Protein AF-A0A7S4DA24-F1 (afdb_monomer)

Sequence (152 aa):
NSTTNLQPKLDFWREERGLSAKEVGRMVLRSPTLLCLNIDTNVRPSVLFLQRELGLSEQETNKVLVRMPQLLDFNSTTNLKPKLDFWREERGLSAEEKESPTLLCLNIDTNVRPSVLLWAGWSGSSLRSWPSVWIRTSNQRWSGTKARWECP

Structure (mmCIF, N/CA/C/O backbone):
data_AF-A0A7S4DA24-F1
#
_entry.id   AF-A0A7S4DA24-F1
#
loop_
_at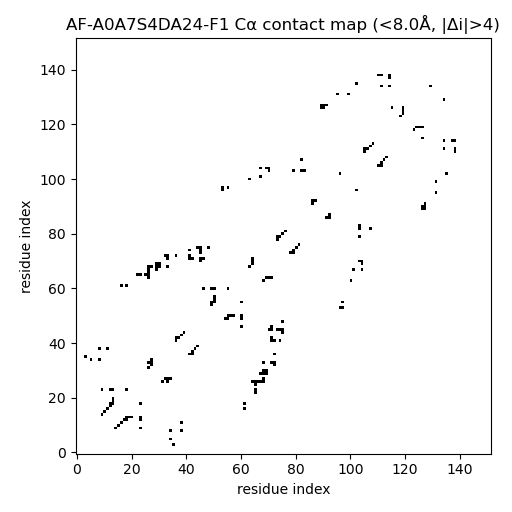om_site.group_PDB
_atom_site.id
_atom_site.type_symbol
_atom_site.label_atom_id
_atom_site.label_alt_id
_atom_site.label_comp_id
_atom_site.label_asym_id
_atom_site.label_entity_id
_atom_site.label_seq_id
_atom_site.pdbx_PDB_ins_code
_atom_site.Cartn_x
_atom_site.Cartn_y
_atom_site.Cartn_z
_atom_site.occupancy
_atom_site.B_iso_or_equiv
_atom_site.auth_seq_id
_atom_site.auth_comp_id
_atom_site.auth_asym_id
_atom_site.auth_atom_id
_atom_site.pdbx_PDB_model_num
ATOM 1 N N . ASN A 1 1 ? -3.086 -21.107 19.472 1.00 37.03 1 ASN A N 1
ATOM 2 C CA . ASN A 1 1 ? -4.238 -20.243 19.814 1.00 37.03 1 ASN A CA 1
ATOM 3 C C . ASN A 1 1 ? -4.083 -18.898 19.121 1.00 37.03 1 ASN A C 1
ATOM 5 O O . ASN A 1 1 ? -3.475 -18.006 19.690 1.00 37.03 1 ASN A O 1
ATOM 9 N N . SER A 1 2 ? -4.556 -18.773 17.877 1.00 39.03 2 SER A N 1
ATOM 10 C CA . SER A 1 2 ? -4.271 -17.620 16.997 1.00 39.03 2 SER A CA 1
ATOM 11 C C . SER A 1 2 ? -5.546 -16.908 16.536 1.00 39.03 2 SER A C 1
ATOM 13 O O . SER A 1 2 ? -5.656 -16.499 15.384 1.00 39.03 2 SER A O 1
ATOM 15 N N . THR A 1 3 ? -6.539 -16.771 17.416 1.00 45.72 3 THR A N 1
ATOM 16 C CA . THR A 1 3 ? -7.716 -15.926 17.172 1.00 45.72 3 THR A CA 1
ATOM 17 C C . THR A 1 3 ? -7.321 -14.462 17.360 1.00 45.72 3 THR A C 1
ATOM 19 O O . THR A 1 3 ? -7.506 -13.872 18.419 1.00 45.72 3 THR A O 1
ATOM 22 N N . THR A 1 4 ? -6.666 -13.938 16.325 1.00 54.53 4 THR A N 1
ATOM 23 C CA . THR A 1 4 ? -6.639 -12.542 15.869 1.00 54.53 4 THR A CA 1
ATOM 24 C C . THR A 1 4 ? -7.408 -11.558 16.751 1.00 54.53 4 THR A C 1
ATOM 26 O O . THR A 1 4 ? -8.608 -11.349 16.562 1.00 54.53 4 THR A O 1
ATOM 29 N N . ASN A 1 5 ? -6.707 -10.892 17.668 1.00 60.78 5 ASN A N 1
ATOM 30 C CA . ASN A 1 5 ? -7.242 -9.686 18.276 1.00 60.78 5 ASN A CA 1
ATOM 31 C C . ASN A 1 5 ? -7.285 -8.606 17.180 1.00 60.78 5 ASN A C 1
ATOM 33 O O . ASN A 1 5 ? -6.246 -8.157 16.693 1.00 60.78 5 ASN A O 1
ATOM 37 N N . LEU A 1 6 ? -8.490 -8.262 16.722 1.00 73.31 6 LEU A N 1
ATOM 38 C CA . LEU A 1 6 ? -8.711 -7.201 15.736 1.00 73.31 6 LEU A CA 1
ATOM 39 C C . LEU A 1 6 ? -8.360 -5.827 16.314 1.00 73.31 6 LEU A C 1
ATOM 41 O O . LEU A 1 6 ? -8.015 -4.927 15.553 1.00 73.31 6 LEU A O 1
ATOM 45 N N . GLN A 1 7 ? -8.406 -5.692 17.642 1.00 77.75 7 GLN A N 1
ATOM 46 C CA . GLN A 1 7 ? -8.210 -4.430 18.338 1.00 77.75 7 GLN A CA 1
ATOM 47 C C . GLN A 1 7 ? -6.825 -3.818 18.047 1.00 77.75 7 GLN A C 1
ATOM 49 O O . GLN A 1 7 ? -6.811 -2.757 17.435 1.00 77.75 7 GLN A O 1
ATOM 54 N N . PRO A 1 8 ? -5.684 -4.518 18.239 1.00 80.44 8 PRO A N 1
ATOM 55 C CA . PRO A 1 8 ? -4.365 -4.008 17.847 1.00 80.44 8 PRO A CA 1
ATOM 56 C C . PRO A 1 8 ? -4.251 -3.550 16.388 1.00 80.44 8 PRO A C 1
ATOM 58 O O . PRO A 1 8 ? -3.488 -2.643 16.070 1.00 80.44 8 PRO A O 1
ATOM 61 N N . LYS A 1 9 ? -4.995 -4.178 15.467 1.00 80.06 9 LYS A N 1
ATOM 62 C CA . LYS A 1 9 ? -4.974 -3.789 14.048 1.00 80.06 9 LYS A CA 1
ATOM 63 C C . LYS A 1 9 ? -5.754 -2.502 13.824 1.00 80.06 9 LYS A C 1
ATOM 65 O O . LYS A 1 9 ? -5.331 -1.659 13.040 1.00 80.06 9 LYS A O 1
ATOM 70 N N . LEU A 1 10 ? -6.895 -2.361 14.492 1.00 82.31 10 LEU A N 1
ATOM 71 C CA . LEU A 1 10 ? -7.683 -1.135 14.460 1.00 82.31 10 LEU A CA 1
ATOM 72 C C . LEU A 1 10 ? -6.933 0.014 15.134 1.00 82.31 10 LEU A C 1
ATOM 74 O O . LEU A 1 10 ? -6.932 1.110 14.577 1.00 82.31 10 LEU A O 1
ATOM 78 N N . ASP A 1 11 ? -6.262 -0.247 16.253 1.00 86.12 11 ASP A N 1
ATOM 79 C CA . ASP A 1 11 ? -5.468 0.736 16.993 1.00 86.12 11 ASP A CA 1
ATOM 80 C C . ASP A 1 11 ? -4.299 1.230 16.130 1.00 86.12 11 ASP A C 1
ATOM 82 O O . ASP A 1 11 ? -4.124 2.433 15.961 1.00 86.12 11 ASP A O 1
ATOM 86 N N . PHE A 1 12 ? -3.591 0.333 15.435 1.00 87.88 12 PHE A N 1
ATOM 87 C CA . PHE A 1 12 ? -2.555 0.730 14.476 1.00 87.88 12 PHE A CA 1
ATOM 88 C C . PHE A 1 12 ? -3.086 1.709 13.411 1.00 87.88 12 PHE A C 1
ATOM 90 O O . PHE A 1 12 ? -2.510 2.770 13.171 1.00 87.88 12 PHE A O 1
ATOM 97 N N . TRP A 1 13 ? -4.209 1.392 12.761 1.00 88.50 13 TRP A N 1
ATOM 98 C CA . TRP A 1 13 ? -4.723 2.254 11.693 1.00 88.50 13 TRP A CA 1
ATOM 99 C C . TRP A 1 13 ? -5.338 3.556 12.210 1.00 88.50 13 TRP A C 1
ATOM 101 O O . TRP A 1 13 ? -5.205 4.593 11.561 1.00 88.50 13 TRP A O 1
ATOM 111 N N . ARG A 1 14 ? -6.031 3.516 13.348 1.00 89.38 14 ARG A N 1
ATOM 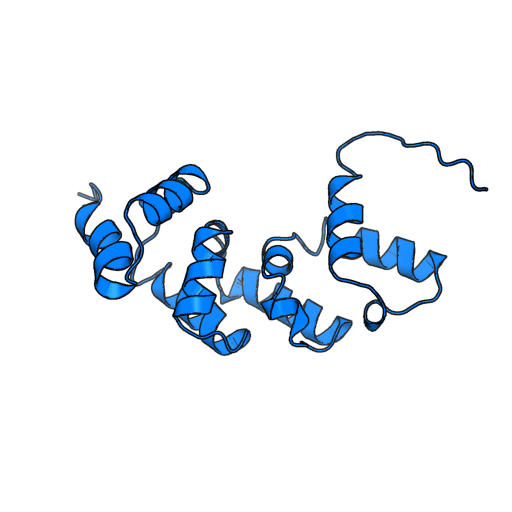112 C CA . ARG A 1 14 ? -6.785 4.663 13.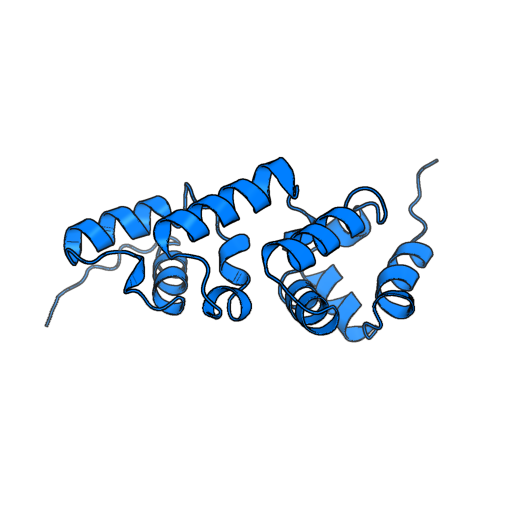868 1.00 89.38 14 ARG A CA 1
ATOM 113 C C . ARG A 1 14 ? -5.955 5.556 14.774 1.00 89.38 14 ARG A C 1
ATOM 115 O O . ARG A 1 14 ? -6.050 6.771 14.652 1.00 89.38 14 ARG A O 1
ATOM 122 N N . GLU A 1 15 ? -5.182 4.964 15.672 1.00 87.38 15 GLU A N 1
ATOM 123 C CA . GLU A 1 15 ? -4.442 5.674 16.714 1.00 87.38 15 GLU A CA 1
ATOM 124 C C . GLU A 1 15 ? -3.033 6.018 16.242 1.00 87.38 15 GLU A C 1
ATOM 126 O O . GLU A 1 15 ? -2.662 7.187 16.274 1.00 87.38 15 GLU A O 1
ATOM 131 N N . GLU A 1 16 ? -2.273 5.048 15.720 1.00 87.50 16 GLU A N 1
ATOM 132 C CA . GLU A 1 16 ? -0.909 5.336 15.250 1.00 87.50 16 GLU A CA 1
ATOM 133 C C . GLU A 1 16 ? -0.909 6.102 13.923 1.00 87.50 16 GLU A C 1
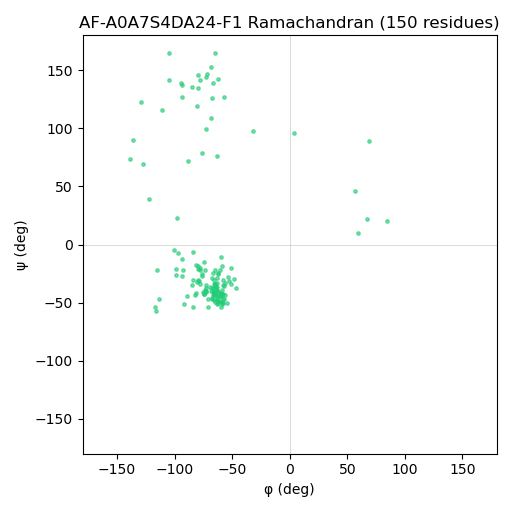ATOM 135 O O . GLU A 1 16 ? -0.138 7.040 13.740 1.00 87.50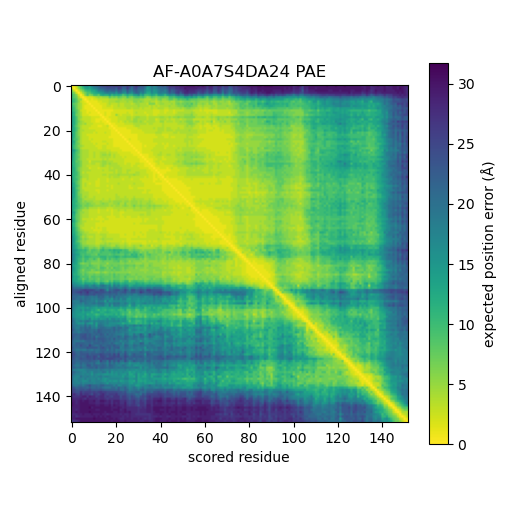 16 GLU A O 1
ATOM 140 N N . ARG A 1 17 ? -1.773 5.709 12.979 1.00 86.75 17 ARG A N 1
ATOM 141 C CA . ARG A 1 17 ? -1.798 6.286 11.623 1.00 86.75 17 ARG A CA 1
ATOM 142 C C . ARG A 1 17 ? -2.840 7.386 11.434 1.00 86.75 17 ARG A C 1
ATOM 144 O O . ARG A 1 17 ? -2.855 8.009 10.373 1.00 86.75 17 ARG A O 1
ATOM 151 N N . GLY A 1 18 ? -3.711 7.621 12.416 1.00 89.75 18 GLY A N 1
ATOM 152 C CA . GLY A 1 18 ? -4.713 8.690 12.373 1.00 89.75 18 GLY A CA 1
ATOM 153 C C . GLY A 1 18 ? -5.809 8.512 11.314 1.00 89.75 18 GLY A C 1
ATOM 154 O O . GLY A 1 18 ? -6.408 9.503 10.893 1.00 89.75 18 GLY A O 1
ATOM 155 N N . LEU A 1 19 ? -6.071 7.288 10.836 1.00 91.06 19 LEU A N 1
ATOM 156 C CA . LEU A 1 19 ? -7.126 7.040 9.848 1.00 91.06 19 LEU A CA 1
ATOM 157 C C . LEU A 1 19 ? -8.514 7.020 10.495 1.00 91.06 19 LEU A C 1
ATOM 159 O O . LEU A 1 19 ? -8.738 6.444 11.562 1.00 91.06 19 LEU A O 1
ATOM 163 N N . SER A 1 20 ? -9.500 7.577 9.794 1.00 92.00 20 SER A N 1
ATOM 164 C CA . SER A 1 20 ? -10.896 7.492 10.221 1.00 92.00 20 SER A CA 1
ATOM 165 C C . SER A 1 20 ? -11.433 6.059 10.112 1.00 92.00 20 SER A C 1
ATOM 167 O O . SER A 1 20 ? -11.041 5.284 9.238 1.00 92.00 20 SER A O 1
ATOM 169 N N . ALA A 1 21 ? -12.430 5.709 10.932 1.00 88.62 21 ALA A N 1
ATOM 170 C CA . ALA A 1 21 ? -13.084 4.396 10.854 1.00 88.62 21 ALA A CA 1
ATOM 171 C C . ALA A 1 21 ? -13.651 4.098 9.449 1.00 88.62 21 ALA A C 1
ATOM 173 O O . ALA A 1 21 ? -13.619 2.959 8.985 1.00 88.62 21 ALA A O 1
ATOM 174 N N . LYS A 1 22 ? -14.111 5.133 8.731 1.00 91.31 22 LYS A N 1
ATOM 175 C CA . LYS A 1 22 ? -14.593 5.022 7.347 1.00 91.31 22 LYS A CA 1
ATOM 176 C C . LYS A 1 22 ? -13.468 4.678 6.367 1.00 91.31 22 LYS A C 1
ATOM 178 O O . LYS A 1 22 ? -13.690 3.939 5.411 1.00 91.31 22 LYS A O 1
ATOM 183 N N . GLU A 1 23 ? -12.269 5.215 6.564 1.00 91.62 23 GLU A N 1
ATOM 184 C CA . GLU A 1 23 ? -11.093 4.876 5.756 1.00 91.62 23 GLU A CA 1
ATOM 185 C C . GLU A 1 23 ? -10.643 3.444 5.991 1.00 91.62 23 GLU A C 1
ATOM 187 O O . GLU A 1 23 ? -10.496 2.702 5.020 1.00 91.62 23 GLU A O 1
ATOM 192 N N . VAL A 1 24 ? -10.542 3.033 7.254 1.00 90.06 24 VAL A N 1
ATOM 193 C CA . VAL A 1 24 ? -10.199 1.652 7.619 1.00 90.06 24 VAL A CA 1
ATOM 194 C C . VAL A 1 24 ? -11.235 0.671 7.067 1.00 90.06 24 VAL A C 1
ATOM 196 O O . VAL A 1 24 ? -10.872 -0.317 6.433 1.00 90.06 24 VAL A O 1
ATOM 199 N N . GLY A 1 25 ? -12.530 0.980 7.195 1.00 89.50 25 GLY A N 1
ATOM 200 C CA . GLY A 1 25 ? -13.601 0.169 6.611 1.00 89.50 25 GLY A CA 1
ATOM 201 C C . GLY A 1 25 ? -13.475 0.026 5.091 1.00 89.50 25 GLY A C 1
ATOM 202 O O . GLY A 1 25 ? -13.599 -1.075 4.560 1.00 89.50 25 GLY A O 1
ATOM 203 N N . ARG A 1 26 ? -13.144 1.111 4.373 1.00 89.81 26 ARG A N 1
ATOM 204 C CA . ARG A 1 26 ? -12.880 1.049 2.922 1.00 89.81 26 ARG A CA 1
ATOM 205 C C . ARG A 1 26 ? -11.669 0.183 2.579 1.00 89.81 26 ARG A C 1
ATOM 207 O O . ARG A 1 26 ? -11.702 -0.488 1.550 1.00 89.81 26 ARG A O 1
ATOM 214 N N . MET A 1 27 ? -10.619 0.208 3.398 1.00 90.31 27 MET A N 1
ATOM 215 C CA . MET A 1 27 ? -9.435 -0.630 3.189 1.00 90.31 27 MET A CA 1
ATOM 216 C C . MET A 1 27 ? -9.777 -2.112 3.331 1.00 90.31 27 MET A C 1
ATOM 218 O O . MET A 1 27 ? -9.490 -2.886 2.422 1.00 90.31 27 MET A O 1
ATOM 222 N N . VAL A 1 28 ? -10.464 -2.481 4.414 1.00 88.56 28 VAL A N 1
ATOM 223 C CA . VAL A 1 28 ? -10.875 -3.867 4.688 1.00 88.56 28 VAL A CA 1
ATOM 224 C C . VAL A 1 28 ? -11.829 -4.398 3.615 1.00 88.56 28 VAL A C 1
ATOM 226 O O . VAL A 1 28 ? -11.679 -5.530 3.171 1.00 88.56 28 VAL A O 1
ATOM 229 N N . LEU A 1 29 ? -12.773 -3.578 3.138 1.00 88.44 29 LEU A N 1
ATOM 230 C CA . LEU A 1 29 ? -13.688 -3.972 2.058 1.00 88.44 29 LEU A CA 1
ATOM 231 C C . LEU A 1 29 ? -12.965 -4.261 0.735 1.00 88.44 29 LEU A C 1
ATOM 233 O O . LEU A 1 29 ? -13.415 -5.099 -0.040 1.00 88.44 29 LEU A O 1
ATOM 237 N N . ARG A 1 30 ? -11.867 -3.552 0.454 1.00 85.06 30 ARG A N 1
ATOM 238 C CA . ARG A 1 30 ? -11.082 -3.728 -0.778 1.00 85.06 30 ARG A CA 1
ATOM 239 C C . ARG A 1 30 ? -10.058 -4.851 -0.681 1.00 85.06 30 ARG A C 1
ATOM 241 O O . ARG A 1 30 ? -9.788 -5.499 -1.685 1.00 85.06 30 ARG A O 1
ATOM 248 N N . SER A 1 31 ? -9.473 -5.044 0.494 1.00 84.94 31 SER A N 1
ATOM 249 C CA . SER A 1 31 ? -8.495 -6.091 0.776 1.00 84.94 31 SER A CA 1
ATOM 250 C C . SER A 1 31 ? -8.842 -6.712 2.136 1.00 84.94 31 SER A C 1
ATOM 252 O O . SER A 1 31 ? -8.392 -6.237 3.182 1.00 84.94 31 SER A O 1
ATOM 254 N N . PRO A 1 32 ? -9.679 -7.768 2.151 1.00 86.06 32 PRO A N 1
ATOM 255 C CA . PRO A 1 32 ? -10.018 -8.483 3.382 1.00 86.06 32 PRO A CA 1
ATOM 256 C C . PRO A 1 32 ? -8.797 -9.136 4.046 1.00 86.06 32 PRO A C 1
ATOM 258 O O . PRO A 1 32 ? -8.778 -9.331 5.261 1.00 86.06 32 PRO A O 1
ATOM 261 N N . THR A 1 33 ? -7.753 -9.430 3.263 1.00 83.38 33 THR A N 1
ATOM 262 C CA . THR A 1 33 ? -6.470 -9.981 3.722 1.00 83.38 33 THR A CA 1
ATOM 263 C C . THR A 1 33 ? -5.749 -9.061 4.702 1.00 83.38 33 THR A C 1
ATOM 265 O O . THR A 1 33 ? -5.002 -9.560 5.543 1.00 83.38 33 THR A O 1
ATOM 268 N N . LEU A 1 34 ? -6.054 -7.758 4.714 1.00 83.69 34 LEU A N 1
ATOM 269 C CA . LEU A 1 34 ? -5.591 -6.806 5.729 1.00 83.69 34 LEU A CA 1
ATOM 270 C C . LEU A 1 3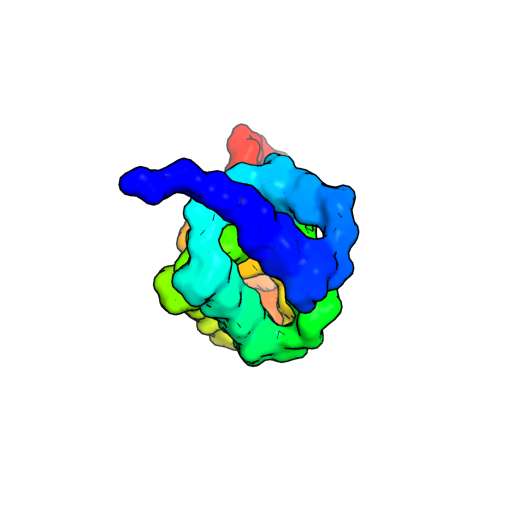4 ? -5.869 -7.293 7.165 1.00 83.69 34 LEU A C 1
ATOM 272 O O . LEU A 1 34 ? -5.074 -7.060 8.077 1.00 83.69 34 LEU A O 1
ATOM 276 N N . LEU A 1 35 ? -6.977 -8.015 7.371 1.00 82.12 35 LEU A N 1
ATOM 277 C CA . LEU A 1 35 ? -7.343 -8.595 8.667 1.00 82.12 35 LEU A CA 1
ATOM 278 C C . LEU A 1 35 ? -6.503 -9.819 9.038 1.00 82.12 35 LEU A C 1
ATOM 280 O O . LEU A 1 35 ? -6.473 -10.205 10.206 1.00 82.12 35 LEU A O 1
ATOM 284 N N . CYS A 1 36 ? -5.786 -10.406 8.086 1.00 83.56 36 CYS A N 1
ATOM 285 C CA . CYS A 1 36 ? -4.899 -11.550 8.279 1.00 83.56 36 CYS A CA 1
ATOM 286 C C . CYS A 1 36 ? -3.428 -11.129 8.414 1.00 83.56 36 CYS A C 1
ATOM 288 O O . CYS A 1 36 ? -2.677 -11.809 9.109 1.00 83.56 36 CYS A O 1
ATOM 290 N N . LEU A 1 37 ? -3.028 -9.986 7.843 1.00 83.00 37 LEU A N 1
ATOM 291 C CA . LEU A 1 37 ? -1.653 -9.476 7.913 1.00 83.00 37 LEU A CA 1
ATOM 292 C C . LEU A 1 37 ? -1.212 -9.161 9.348 1.00 83.00 37 LEU A C 1
ATOM 294 O O . LEU A 1 37 ? -1.991 -8.649 10.157 1.00 83.00 37 LEU A O 1
ATOM 298 N N . ASN A 1 38 ? 0.048 -9.444 9.666 1.00 86.06 38 ASN A N 1
ATOM 299 C CA . ASN A 1 38 ? 0.660 -9.054 10.931 1.00 86.06 38 ASN A CA 1
ATOM 300 C C . ASN A 1 38 ? 1.205 -7.618 10.824 1.00 86.06 38 ASN A C 1
ATOM 302 O O . ASN A 1 38 ? 1.821 -7.247 9.823 1.00 86.06 38 ASN A O 1
ATOM 306 N N . ILE A 1 39 ? 0.958 -6.798 11.850 1.00 86.31 39 ILE A N 1
ATOM 307 C CA . ILE A 1 39 ? 1.349 -5.385 11.831 1.00 86.31 39 ILE A CA 1
ATOM 308 C C . ILE A 1 39 ? 2.870 -5.233 11.749 1.00 86.31 39 ILE A C 1
ATOM 310 O O . ILE A 1 39 ? 3.362 -4.503 10.892 1.00 86.31 39 ILE A O 1
ATOM 314 N N . ASP A 1 40 ? 3.617 -5.960 12.571 1.00 84.56 40 ASP A N 1
ATOM 315 C CA . ASP A 1 40 ? 5.061 -5.774 12.708 1.00 84.56 40 ASP A CA 1
ATOM 316 C C . ASP A 1 40 ? 5.857 -6.461 11.599 1.00 84.56 40 ASP A C 1
ATOM 318 O O . ASP A 1 40 ? 6.895 -5.950 11.181 1.00 84.56 40 ASP A O 1
ATOM 322 N N . THR A 1 41 ? 5.368 -7.590 11.078 1.00 82.88 41 THR A N 1
ATOM 323 C CA . THR A 1 41 ? 6.096 -8.359 10.055 1.00 82.88 41 THR A CA 1
ATOM 324 C C . THR A 1 41 ? 5.630 -8.098 8.625 1.00 82.88 41 THR A C 1
ATOM 326 O O . THR A 1 41 ? 6.401 -8.336 7.697 1.00 82.88 41 THR A O 1
ATOM 329 N N . ASN A 1 42 ? 4.408 -7.595 8.412 1.00 84.31 42 ASN A N 1
ATOM 330 C CA . ASN A 1 42 ? 3.892 -7.287 7.073 1.00 84.31 42 ASN A CA 1
ATOM 331 C C . ASN A 1 42 ? 3.627 -5.792 6.885 1.00 84.31 42 ASN A C 1
ATOM 333 O O . ASN A 1 42 ? 4.181 -5.177 5.977 1.00 84.31 42 ASN A O 1
ATOM 337 N N . VAL A 1 43 ? 2.795 -5.193 7.741 1.00 86.38 43 VAL A N 1
ATOM 338 C CA . VAL A 1 43 ? 2.282 -3.837 7.499 1.00 86.38 43 VAL A CA 1
ATOM 339 C C . VAL A 1 43 ? 3.371 -2.779 7.669 1.00 86.38 43 VAL A C 1
ATOM 341 O O . VAL A 1 43 ? 3.613 -2.012 6.737 1.00 86.38 43 VAL A O 1
ATOM 344 N N . ARG A 1 44 ? 4.065 -2.742 8.813 1.00 88.44 44 ARG A N 1
ATOM 345 C CA . ARG A 1 44 ? 5.122 -1.753 9.089 1.00 88.44 44 ARG A CA 1
ATOM 346 C C . ARG A 1 44 ? 6.254 -1.803 8.052 1.00 88.44 44 ARG A C 1
ATOM 348 O O . ARG A 1 44 ? 6.595 -0.736 7.536 1.00 88.44 44 ARG A O 1
ATOM 355 N N . PRO A 1 45 ? 6.807 -2.975 7.671 1.00 88.12 45 PRO A N 1
ATOM 356 C CA . PRO A 1 45 ? 7.838 -3.038 6.637 1.00 88.12 45 PRO A CA 1
ATOM 357 C C . PRO A 1 45 ? 7.369 -2.493 5.284 1.00 88.12 45 PRO A C 1
ATOM 359 O O . PRO A 1 45 ? 8.109 -1.750 4.641 1.00 88.12 45 PRO A O 1
ATOM 362 N N . SER A 1 46 ? 6.139 -2.804 4.864 1.00 85.81 46 SER A N 1
ATOM 363 C CA . SER A 1 46 ? 5.587 -2.303 3.598 1.00 85.81 46 SER A CA 1
ATOM 364 C C . SER A 1 46 ? 5.333 -0.794 3.630 1.00 85.81 46 SER A C 1
ATOM 366 O O . SER A 1 46 ? 5.651 -0.100 2.666 1.00 85.81 46 SER A O 1
ATOM 368 N N . VAL A 1 47 ? 4.833 -0.256 4.747 1.00 87.88 47 VAL A N 1
ATOM 369 C CA . VAL A 1 47 ? 4.661 1.195 4.945 1.00 87.88 47 VAL A CA 1
ATOM 370 C C . VAL A 1 47 ? 6.008 1.920 4.856 1.00 87.88 47 VAL A C 1
ATOM 372 O O . VAL A 1 47 ? 6.131 2.892 4.111 1.00 87.88 47 VAL A O 1
ATOM 375 N N . LEU A 1 48 ? 7.028 1.425 5.565 1.00 87.94 48 LEU A N 1
ATOM 376 C CA . LEU A 1 48 ? 8.372 2.009 5.560 1.00 87.94 48 LEU A CA 1
ATOM 377 C C . LEU A 1 48 ? 9.022 1.947 4.179 1.00 87.94 48 LEU A C 1
ATOM 379 O O . LEU A 1 48 ? 9.670 2.908 3.764 1.00 87.94 48 LEU A O 1
ATOM 383 N N . PHE A 1 49 ? 8.839 0.838 3.461 1.00 85.81 49 PHE A N 1
ATOM 384 C CA . PHE A 1 49 ? 9.304 0.699 2.087 1.00 85.81 49 PHE A CA 1
ATOM 385 C C . PHE A 1 49 ? 8.689 1.779 1.192 1.00 85.81 49 PHE A C 1
ATOM 387 O O . PHE A 1 49 ? 9.422 2.515 0.540 1.00 85.81 49 PHE A O 1
ATOM 394 N N . LEU A 1 50 ? 7.360 1.940 1.213 1.00 82.25 50 LEU A N 1
ATOM 395 C CA . LEU A 1 50 ? 6.675 2.952 0.403 1.00 82.25 50 LEU A CA 1
ATOM 396 C C . LEU A 1 50 ? 7.140 4.374 0.748 1.00 82.25 50 LEU A C 1
ATOM 398 O O . LEU A 1 50 ? 7.390 5.165 -0.155 1.00 82.25 50 LEU A O 1
ATOM 402 N N . GLN A 1 51 ? 7.308 4.692 2.033 1.00 85.81 51 GLN A N 1
ATOM 403 C CA . GLN A 1 51 ? 7.796 6.005 2.466 1.00 85.81 51 GLN A CA 1
ATOM 404 C C . GLN A 1 51 ? 9.213 6.295 1.968 1.00 85.81 51 GLN A C 1
ATOM 406 O O . GLN A 1 51 ? 9.459 7.370 1.421 1.00 85.81 51 GLN A O 1
ATOM 411 N N . ARG A 1 52 ? 10.141 5.346 2.142 1.00 85.38 52 ARG A N 1
ATOM 412 C CA . ARG A 1 52 ? 11.554 5.527 1.777 1.00 85.38 52 ARG A CA 1
ATOM 413 C C . ARG A 1 52 ? 11.758 5.555 0.273 1.00 85.38 52 ARG A C 1
ATOM 415 O O . ARG A 1 52 ? 12.444 6.430 -0.239 1.00 85.38 52 ARG A O 1
ATOM 422 N N . GLU A 1 53 ? 11.153 4.609 -0.428 1.00 81.25 53 GLU A N 1
ATOM 423 C CA . GLU A 1 53 ? 11.434 4.391 -1.841 1.00 81.25 53 GLU A CA 1
ATOM 424 C C . GLU A 1 53 ? 10.715 5.378 -2.764 1.00 81.25 53 GLU A C 1
ATOM 426 O O . GLU A 1 53 ? 11.238 5.710 -3.828 1.00 81.25 53 GLU A O 1
ATOM 431 N N . LEU A 1 54 ? 9.536 5.859 -2.356 1.00 76.12 54 LEU A N 1
ATOM 432 C CA . LEU A 1 54 ? 8.763 6.859 -3.100 1.00 76.12 54 LEU A CA 1
ATOM 433 C C . LEU A 1 54 ? 8.918 8.275 -2.524 1.00 76.12 54 LEU A C 1
ATOM 435 O O . LEU A 1 54 ? 8.379 9.227 -3.088 1.00 76.12 54 LEU A O 1
ATOM 439 N N . GLY A 1 55 ? 9.629 8.436 -1.402 1.00 80.38 55 GLY A N 1
ATOM 440 C CA . GLY A 1 55 ? 9.799 9.726 -0.731 1.00 80.38 55 GLY A CA 1
ATOM 441 C C . GLY A 1 55 ? 8.459 10.369 -0.367 1.00 80.38 55 GLY A C 1
ATOM 442 O O . GLY A 1 55 ? 8.236 11.542 -0.688 1.00 80.38 55 GLY A O 1
ATOM 443 N N . LEU A 1 56 ? 7.548 9.578 0.206 1.00 82.62 56 LEU A N 1
ATOM 444 C CA . LEU A 1 56 ? 6.208 10.009 0.608 1.00 82.62 56 LEU A CA 1
ATOM 445 C C . LEU A 1 56 ? 6.196 10.416 2.080 1.00 82.62 56 LEU A C 1
ATOM 447 O O . LEU A 1 56 ? 6.739 9.716 2.939 1.00 82.62 56 LEU A O 1
ATOM 451 N N . SER A 1 57 ? 5.488 11.498 2.386 1.00 87.19 57 SER A N 1
ATOM 452 C CA . SER A 1 57 ? 5.110 11.821 3.760 1.00 87.19 57 SER A CA 1
ATOM 453 C C . SER A 1 57 ? 4.156 10.764 4.330 1.00 87.19 57 SER A C 1
ATOM 455 O O . SER A 1 57 ? 3.547 9.961 3.614 1.00 87.19 57 SER A O 1
ATOM 457 N N . GLU A 1 58 ? 3.983 10.763 5.648 1.00 87.31 58 GLU A N 1
ATOM 458 C CA . GLU A 1 58 ? 3.021 9.888 6.319 1.00 87.31 58 GLU A CA 1
ATOM 459 C C . GLU A 1 58 ? 1.589 10.063 5.796 1.00 87.31 58 GLU A C 1
ATOM 461 O O . GLU A 1 58 ? 0.913 9.075 5.498 1.00 87.31 58 GLU A O 1
ATOM 466 N N . GLN A 1 59 ? 1.158 11.308 5.590 1.00 86.44 59 GLN A N 1
ATOM 467 C CA . GLN A 1 59 ? -0.177 11.621 5.079 1.00 86.44 59 GLN A CA 1
ATOM 468 C C . GLN A 1 59 ? -0.372 11.138 3.637 1.00 86.44 59 GLN A C 1
ATOM 470 O O . GLN A 1 59 ? -1.419 10.580 3.304 1.00 86.44 59 GLN A O 1
ATOM 475 N N . GLU A 1 60 ? 0.628 11.317 2.773 1.00 84.75 60 GLU A N 1
ATOM 476 C CA . GLU A 1 60 ? 0.582 10.817 1.394 1.00 84.75 60 GLU A CA 1
ATOM 477 C C . GLU A 1 60 ? 0.565 9.289 1.359 1.00 84.75 60 GLU A C 1
ATOM 479 O O . GLU A 1 60 ? -0.233 8.693 0.635 1.00 84.75 60 GLU A O 1
ATOM 484 N N . THR A 1 61 ? 1.367 8.651 2.211 1.00 87.19 61 THR A N 1
ATOM 485 C CA . THR A 1 61 ? 1.383 7.192 2.358 1.00 87.19 61 THR A CA 1
ATOM 486 C C . THR A 1 61 ? 0.011 6.676 2.785 1.00 87.19 61 THR A C 1
ATOM 488 O O . THR A 1 61 ? -0.506 5.727 2.203 1.00 87.19 61 THR A O 1
ATOM 491 N N . ASN A 1 62 ? -0.636 7.334 3.746 1.00 89.19 62 ASN A N 1
ATOM 492 C CA . ASN A 1 62 ? -1.993 6.993 4.167 1.00 89.19 62 ASN A CA 1
ATOM 493 C C . ASN A 1 62 ? -3.009 7.124 3.026 1.00 89.19 62 ASN A C 1
ATOM 495 O O . ASN A 1 62 ? -3.801 6.207 2.807 1.00 89.19 62 ASN A O 1
ATOM 499 N N . LYS A 1 63 ? -2.953 8.205 2.238 1.00 86.50 63 LYS A N 1
ATOM 500 C CA . LYS A 1 63 ? -3.817 8.371 1.053 1.00 86.50 63 LYS A CA 1
ATOM 501 C C . LYS A 1 63 ? -3.624 7.234 0.046 1.00 86.50 63 LYS A C 1
ATOM 503 O O . LYS A 1 63 ? -4.608 6.717 -0.490 1.00 86.50 63 LYS A O 1
ATOM 508 N N . VAL A 1 64 ? -2.376 6.829 -0.189 1.00 84.38 64 VAL A N 1
ATOM 509 C CA . VAL A 1 64 ? -2.027 5.708 -1.074 1.00 84.38 64 VAL A CA 1
ATOM 510 C C . VAL A 1 64 ? -2.618 4.400 -0.545 1.00 84.38 64 VAL A C 1
ATOM 512 O O . VAL A 1 64 ? -3.316 3.710 -1.287 1.00 84.38 64 VAL A O 1
ATOM 515 N N . LEU A 1 65 ? -2.420 4.088 0.737 1.00 87.50 65 LEU A N 1
ATOM 516 C CA . LEU A 1 65 ? -2.890 2.845 1.360 1.00 87.50 65 LEU A CA 1
ATOM 517 C C . LEU A 1 65 ? -4.418 2.753 1.434 1.00 87.50 65 LEU A C 1
ATOM 519 O O . LEU A 1 65 ? -4.983 1.693 1.180 1.00 87.50 65 LEU A O 1
ATOM 523 N N . VAL A 1 66 ? -5.111 3.863 1.698 1.00 87.94 66 VAL A N 1
ATOM 524 C CA . VAL A 1 66 ? -6.584 3.912 1.667 1.00 87.94 66 VAL A CA 1
ATOM 525 C C . VAL A 1 66 ? -7.118 3.654 0.256 1.00 87.94 66 VAL A C 1
ATOM 527 O O . VAL A 1 66 ? -8.170 3.023 0.069 1.00 87.94 66 VAL A O 1
ATOM 530 N N . ARG A 1 67 ? -6.410 4.148 -0.765 1.00 84.00 67 ARG A N 1
ATOM 531 C CA . ARG A 1 67 ? -6.771 3.923 -2.167 1.00 84.00 67 ARG A CA 1
ATOM 532 C C . ARG A 1 67 ? -6.453 2.493 -2.607 1.00 84.00 67 ARG A C 1
ATOM 534 O O . ARG A 1 67 ? -7.246 1.929 -3.360 1.00 84.00 67 ARG A O 1
ATOM 541 N N . MET A 1 68 ? -5.329 1.939 -2.154 1.00 82.19 68 MET A N 1
ATOM 542 C CA . MET A 1 68 ? -4.758 0.659 -2.593 1.00 82.19 68 MET A CA 1
ATOM 543 C C . MET A 1 68 ? -4.209 -0.150 -1.417 1.00 82.19 68 MET A C 1
ATOM 545 O O . MET A 1 68 ? -2.993 -0.290 -1.266 1.00 82.19 68 MET A O 1
ATOM 549 N N . PRO A 1 69 ? -5.091 -0.734 -0.595 1.00 86.94 69 PRO A N 1
ATOM 550 C CA . PRO A 1 69 ? -4.658 -1.550 0.534 1.00 86.94 69 PRO A CA 1
ATOM 551 C C . PRO A 1 69 ? -3.922 -2.820 0.080 1.00 86.94 69 PRO A C 1
ATOM 553 O O . PRO A 1 69 ? -3.088 -3.326 0.820 1.00 86.94 69 PRO A O 1
ATOM 556 N N . GLN A 1 70 ? -4.138 -3.268 -1.166 1.00 82.75 70 GLN A N 1
ATOM 557 C CA . GLN A 1 70 ? -3.442 -4.415 -1.763 1.00 82.75 70 GLN A CA 1
ATOM 558 C C . GLN A 1 70 ? -1.912 -4.272 -1.813 1.00 82.75 70 GLN A C 1
ATOM 560 O O . GLN A 1 70 ? -1.203 -5.261 -1.958 1.00 82.75 70 GLN A O 1
ATOM 565 N N . LEU A 1 71 ? -1.376 -3.051 -1.686 1.00 82.06 71 LEU A N 1
ATOM 566 C CA . LEU A 1 71 ? 0.070 -2.835 -1.603 1.00 82.06 71 LEU A CA 1
ATOM 567 C C . LEU A 1 71 ? 0.689 -3.510 -0.375 1.00 82.06 71 LEU A C 1
ATOM 569 O O . LEU A 1 71 ? 1.868 -3.846 -0.400 1.00 82.06 71 LEU A O 1
ATOM 573 N N . LEU A 1 72 ? -0.105 -3.726 0.673 1.00 82.75 72 LEU A N 1
ATOM 574 C CA . LEU A 1 72 ? 0.323 -4.382 1.906 1.00 82.75 72 LEU A CA 1
ATOM 575 C C . LEU A 1 72 ? 0.355 -5.909 1.778 1.00 82.75 72 LEU A C 1
ATOM 577 O O . LEU A 1 72 ? 1.058 -6.559 2.547 1.00 82.75 72 LEU A O 1
ATOM 581 N N . ASP A 1 73 ? -0.370 -6.466 0.805 1.00 77.62 73 ASP A N 1
ATOM 582 C CA . ASP A 1 73 ? -0.365 -7.902 0.509 1.00 77.62 73 ASP A CA 1
ATOM 583 C C . ASP A 1 73 ? 0.911 -8.314 -0.244 1.00 77.62 73 ASP A C 1
ATOM 585 O O . ASP A 1 73 ? 1.351 -9.463 -0.176 1.00 77.62 73 ASP A O 1
ATOM 589 N N . PHE A 1 74 ? 1.534 -7.373 -0.958 1.00 74.56 74 PHE A N 1
ATOM 590 C CA . PHE A 1 74 ? 2.784 -7.618 -1.660 1.00 74.56 74 PHE A CA 1
ATOM 591 C C . PHE A 1 74 ? 3.971 -7.569 -0.702 1.00 74.56 74 PHE A C 1
ATOM 593 O O . PHE A 1 74 ? 4.143 -6.639 0.084 1.00 74.56 74 PHE A O 1
ATOM 600 N N . ASN A 1 75 ? 4.858 -8.554 -0.828 1.00 72.56 75 ASN A N 1
ATOM 601 C CA . ASN A 1 75 ? 6.139 -8.519 -0.141 1.00 72.56 75 ASN A CA 1
ATOM 602 C C . ASN A 1 75 ? 7.007 -7.386 -0.720 1.00 72.56 75 ASN A C 1
ATOM 604 O O . ASN A 1 75 ? 7.230 -7.313 -1.935 1.00 72.56 75 ASN A O 1
ATOM 608 N N . SER A 1 76 ? 7.498 -6.508 0.154 1.00 72.38 76 SER A N 1
ATOM 609 C CA . SER A 1 76 ? 8.277 -5.328 -0.229 1.00 72.38 76 SER A CA 1
ATOM 610 C C . SER A 1 76 ? 9.543 -5.677 -1.016 1.00 72.38 76 SER A C 1
ATOM 612 O O . SER A 1 76 ? 9.857 -5.017 -2.005 1.00 72.38 76 SER A O 1
ATOM 614 N N . THR A 1 77 ? 10.231 -6.755 -0.644 1.00 68.00 77 THR A N 1
ATOM 615 C CA . THR A 1 77 ? 11.493 -7.180 -1.258 1.00 68.00 77 THR A CA 1
ATOM 616 C C . THR A 1 77 ? 11.288 -7.965 -2.548 1.00 68.00 77 THR A C 1
ATOM 618 O O . THR A 1 77 ? 12.004 -7.732 -3.516 1.00 68.00 77 THR A O 1
ATOM 621 N N . THR A 1 78 ? 10.329 -8.893 -2.586 1.00 69.25 78 THR A N 1
ATOM 622 C CA . THR A 1 78 ? 10.181 -9.814 -3.729 1.00 69.25 78 THR A CA 1
ATOM 623 C C . THR A 1 78 ? 9.207 -9.327 -4.794 1.00 69.25 78 THR A C 1
ATOM 625 O O . THR A 1 78 ? 9.299 -9.767 -5.933 1.00 69.25 78 THR A O 1
ATOM 628 N N . ASN A 1 79 ? 8.284 -8.423 -4.453 1.00 73.94 79 ASN A N 1
ATOM 629 C CA . ASN A 1 79 ? 7.281 -7.918 -5.392 1.00 73.94 79 ASN A CA 1
ATOM 630 C C . ASN A 1 79 ? 7.425 -6.420 -5.650 1.00 73.94 79 ASN A C 1
ATOM 632 O O . ASN A 1 79 ? 7.496 -6.009 -6.804 1.00 73.94 79 ASN A O 1
ATOM 636 N N . LEU A 1 80 ? 7.442 -5.588 -4.605 1.00 74.94 80 LEU A N 1
ATOM 637 C CA . LEU A 1 80 ? 7.406 -4.134 -4.804 1.00 74.94 80 LEU A CA 1
ATOM 638 C C . LEU A 1 80 ? 8.736 -3.590 -5.337 1.00 74.94 80 LEU A C 1
ATOM 640 O O . LEU A 1 80 ? 8.726 -2.748 -6.232 1.00 74.94 80 LEU A O 1
ATOM 644 N N . LYS A 1 81 ? 9.870 -4.094 -4.837 1.00 77.31 81 LYS A N 1
ATOM 645 C CA . LYS A 1 81 ? 11.201 -3.639 -5.254 1.00 77.31 81 LYS A CA 1
ATOM 646 C C . LYS A 1 81 ? 11.517 -3.895 -6.736 1.00 77.31 81 LYS A C 1
ATOM 648 O O . LYS A 1 81 ? 11.835 -2.918 -7.406 1.00 77.31 81 LYS A O 1
ATOM 653 N N . PRO A 1 82 ? 11.351 -5.111 -7.295 1.00 77.38 82 PRO A N 1
ATOM 654 C CA . PRO A 1 82 ? 11.562 -5.329 -8.727 1.00 77.38 82 PRO A CA 1
ATOM 655 C C . PRO A 1 82 ? 10.662 -4.444 -9.589 1.00 77.38 82 PRO A C 1
ATOM 657 O O . PRO A 1 82 ? 11.086 -3.957 -10.634 1.00 77.38 82 PRO A O 1
ATOM 660 N N . LYS A 1 83 ? 9.427 -4.185 -9.130 1.00 76.00 83 LYS A N 1
ATOM 661 C CA . LYS A 1 83 ? 8.525 -3.297 -9.857 1.00 76.00 83 LYS A CA 1
ATOM 662 C C . LYS A 1 83 ? 9.007 -1.864 -9.877 1.00 76.00 83 LYS A C 1
ATOM 664 O O . LYS A 1 83 ? 8.943 -1.208 -10.911 1.00 76.00 83 LYS A O 1
ATOM 669 N N . LEU A 1 84 ? 9.474 -1.384 -8.737 1.00 76.56 84 LEU A N 1
ATOM 670 C CA . LEU A 1 84 ? 10.007 -0.043 -8.631 1.00 76.56 84 LEU A CA 1
ATOM 671 C C . LEU A 1 84 ? 11.290 0.122 -9.447 1.00 76.56 84 LEU A C 1
ATOM 673 O O . LEU A 1 84 ? 11.438 1.131 -10.125 1.00 76.56 84 LEU A O 1
ATOM 677 N N . ASP A 1 85 ? 12.185 -0.863 -9.405 1.00 77.44 85 ASP A N 1
ATOM 678 C CA . ASP A 1 85 ? 13.447 -0.829 -10.144 1.00 77.44 85 ASP A CA 1
ATOM 679 C C . ASP A 1 85 ? 13.191 -0.848 -11.668 1.00 77.44 85 ASP A C 1
ATOM 681 O O . ASP A 1 85 ? 13.778 -0.049 -12.394 1.00 77.44 85 ASP A O 1
ATOM 685 N N . PHE A 1 86 ? 12.204 -1.615 -12.144 1.00 76.62 86 PHE A N 1
ATOM 686 C CA . PHE A 1 86 ? 11.753 -1.551 -13.541 1.00 76.62 86 PHE A CA 1
ATOM 687 C C . PHE A 1 86 ? 11.255 -0.150 -13.936 1.00 76.62 86 PHE A C 1
ATOM 689 O O . PHE A 1 86 ? 11.683 0.409 -14.944 1.00 76.62 86 PHE A O 1
ATOM 696 N N . TRP A 1 87 ? 10.370 0.456 -13.136 1.00 72.69 87 TRP A N 1
ATOM 697 C CA . TRP A 1 87 ? 9.856 1.800 -13.428 1.00 72.69 87 TRP A CA 1
ATOM 698 C C . TRP A 1 87 ? 10.950 2.880 -13.336 1.00 72.69 87 TRP A C 1
ATOM 700 O O . TRP A 1 87 ? 10.972 3.805 -14.152 1.00 72.69 87 TRP A O 1
ATOM 710 N N . ARG A 1 88 ? 11.914 2.723 -12.416 1.00 75.69 88 ARG A N 1
ATOM 711 C CA . ARG A 1 88 ? 13.125 3.558 -12.320 1.00 75.69 88 ARG A CA 1
ATOM 712 C C . ARG A 1 88 ? 13.934 3.528 -13.607 1.00 75.69 88 ARG A C 1
ATOM 714 O O . ARG A 1 88 ? 14.296 4.590 -14.108 1.00 75.69 88 ARG A O 1
ATOM 721 N N . GLU A 1 89 ? 14.216 2.343 -14.130 1.00 74.75 89 GLU A N 1
ATOM 722 C CA . GLU A 1 89 ? 15.009 2.176 -15.348 1.00 74.75 89 GLU A CA 1
ATOM 723 C C . GLU A 1 89 ? 14.277 2.745 -16.566 1.00 74.75 89 GLU A C 1
ATOM 725 O O . GLU A 1 89 ? 14.835 3.553 -17.317 1.00 74.75 89 GLU A O 1
ATOM 730 N N . GLU A 1 90 ? 13.000 2.401 -16.717 1.00 70.06 90 GLU A N 1
ATOM 731 C CA . GLU A 1 90 ? 12.201 2.758 -17.886 1.00 70.06 90 GLU A CA 1
ATOM 732 C C . GLU A 1 90 ? 11.818 4.240 -17.939 1.00 70.06 90 GLU A C 1
ATOM 734 O O . GLU A 1 90 ? 11.852 4.848 -19.010 1.00 70.06 90 GLU A O 1
ATOM 739 N N . ARG A 1 91 ? 11.456 4.847 -16.801 1.00 67.75 91 ARG A N 1
ATOM 740 C CA . ARG A 1 91 ? 10.915 6.218 -16.759 1.00 67.75 91 ARG A CA 1
ATOM 741 C C . ARG A 1 91 ? 11.795 7.217 -16.017 1.00 67.75 91 ARG A C 1
ATOM 743 O O . ARG A 1 91 ? 11.746 8.394 -16.353 1.00 67.75 91 ARG A O 1
ATOM 750 N N . GLY A 1 92 ? 12.684 6.760 -15.133 1.00 64.19 92 GLY A N 1
ATOM 751 C CA . GLY A 1 92 ? 13.468 7.624 -14.250 1.00 64.19 92 GLY A CA 1
ATOM 752 C C . GLY A 1 92 ? 12.542 8.266 -13.226 1.00 64.19 92 GLY A C 1
ATOM 753 O O . GLY A 1 92 ? 11.990 9.317 -13.520 1.00 64.19 92 GLY A O 1
ATOM 754 N N . LEU A 1 93 ? 12.338 7.601 -12.076 1.00 59.72 93 LEU A N 1
ATOM 755 C CA . LEU A 1 93 ? 11.372 7.967 -11.019 1.00 59.72 93 LEU A CA 1
ATOM 756 C C . LEU A 1 93 ? 11.171 9.482 -10.906 1.00 59.72 93 LEU A C 1
ATOM 758 O O . LEU A 1 93 ? 11.957 10.186 -10.267 1.00 59.72 93 LEU A O 1
ATOM 762 N N . SER A 1 94 ? 10.108 9.978 -11.529 1.00 56.75 94 SER A N 1
ATOM 763 C CA . SER A 1 94 ? 9.707 11.375 -11.450 1.00 56.75 94 SER A CA 1
ATOM 764 C C . SER A 1 94 ? 8.495 11.494 -10.525 1.00 56.75 94 SER A C 1
ATOM 766 O O . SER A 1 94 ? 7.841 10.507 -10.176 1.00 56.75 94 SER A O 1
ATOM 768 N N . ALA A 1 95 ? 8.190 12.722 -10.102 1.00 55.00 95 ALA A N 1
ATOM 769 C CA . ALA A 1 95 ? 7.084 13.044 -9.199 1.00 55.00 95 ALA A CA 1
ATOM 770 C C . ALA A 1 95 ? 5.716 12.464 -9.635 1.00 55.00 95 ALA A C 1
ATOM 772 O O . ALA A 1 95 ? 4.837 12.279 -8.797 1.00 55.00 95 ALA A O 1
ATOM 773 N N . GLU A 1 96 ? 5.550 12.105 -10.909 1.00 54.72 96 GLU A N 1
ATOM 774 C CA . GLU A 1 96 ? 4.334 11.507 -11.474 1.00 54.72 96 GLU A CA 1
ATOM 775 C C . GLU A 1 96 ? 3.976 10.138 -10.874 1.00 54.72 96 GLU A C 1
ATOM 777 O O . GLU A 1 96 ? 2.801 9.770 -10.799 1.00 54.72 96 GLU A O 1
ATOM 782 N N . GLU A 1 97 ? 4.958 9.365 -10.411 1.00 57.44 97 GLU A N 1
ATOM 783 C CA . GLU A 1 97 ? 4.704 8.070 -9.765 1.00 57.44 97 GLU A CA 1
ATOM 784 C C . GLU A 1 97 ? 4.220 8.229 -8.317 1.00 57.44 97 GLU A C 1
ATOM 786 O O . GLU A 1 97 ? 3.471 7.375 -7.834 1.00 57.44 97 GLU A O 1
ATOM 791 N N . LYS A 1 98 ? 4.504 9.375 -7.670 1.00 57.62 98 LYS A N 1
ATOM 792 C CA . LYS A 1 98 ? 3.813 9.776 -6.430 1.00 57.62 98 LYS A CA 1
ATOM 793 C C . LYS A 1 98 ? 2.326 10.029 -6.685 1.00 57.62 98 LYS A C 1
ATOM 795 O O . LYS A 1 98 ? 1.497 9.716 -5.831 1.00 57.62 98 LYS A O 1
ATOM 800 N N . GLU A 1 99 ? 1.973 10.550 -7.862 1.00 55.66 99 GLU A N 1
ATOM 801 C CA . GLU A 1 99 ? 0.574 10.800 -8.228 1.00 55.66 99 GLU A CA 1
ATOM 802 C C . GLU A 1 99 ? -0.189 9.524 -8.608 1.00 55.66 99 GLU A C 1
ATOM 804 O O . GLU A 1 99 ? -1.410 9.443 -8.434 1.00 55.66 99 GLU A O 1
ATOM 809 N N . SER A 1 100 ? 0.515 8.504 -9.110 1.00 63.62 100 SER A N 1
ATOM 810 C CA . SER A 1 100 ? -0.079 7.235 -9.548 1.00 63.62 100 SER A CA 1
ATOM 811 C C . SER A 1 100 ? 0.576 6.000 -8.913 1.00 63.62 100 SER A C 1
ATOM 813 O O . SER A 1 100 ? 1.118 5.145 -9.620 1.00 63.62 100 SER A O 1
ATOM 815 N N . PRO A 1 101 ? 0.383 5.791 -7.594 1.00 65.81 101 PRO A N 1
ATOM 816 C CA . PRO A 1 101 ? 0.768 4.553 -6.905 1.00 65.81 101 PRO A CA 1
ATOM 817 C C . PRO A 1 101 ? 0.074 3.296 -7.475 1.00 65.81 101 PRO A C 1
ATOM 819 O O . PRO A 1 101 ? 0.479 2.172 -7.176 1.00 65.81 101 PRO A O 1
ATOM 822 N N . THR A 1 102 ? -0.932 3.470 -8.352 1.00 65.44 102 THR A N 1
ATOM 823 C CA . THR A 1 102 ? -1.534 2.414 -9.192 1.00 65.44 102 THR A CA 1
ATOM 824 C C . THR A 1 102 ? -0.487 1.555 -9.890 1.00 65.44 102 THR A C 1
ATOM 826 O O . THR A 1 102 ? -0.709 0.358 -10.054 1.00 65.44 102 THR A O 1
ATOM 829 N N . LEU A 1 103 ? 0.624 2.152 -10.331 1.00 66.19 103 LEU A N 1
ATOM 830 C CA . LEU A 1 103 ? 1.623 1.479 -11.162 1.00 66.19 103 LEU A CA 1
ATOM 831 C C . LEU A 1 103 ? 2.325 0.334 -10.418 1.00 66.19 103 LEU A C 1
ATOM 833 O O . LEU A 1 103 ? 2.626 -0.693 -11.022 1.00 66.19 103 LEU A O 1
ATOM 837 N N . LEU A 1 104 ? 2.475 0.445 -9.095 1.00 68.81 104 LEU A N 1
ATOM 838 C CA . LEU A 1 104 ? 3.058 -0.605 -8.248 1.00 68.81 104 LEU A CA 1
ATOM 839 C C . LEU A 1 104 ? 2.114 -1.802 -8.044 1.00 68.81 104 LEU A C 1
ATOM 841 O O . LEU A 1 104 ? 2.553 -2.922 -7.769 1.00 68.81 104 LEU A O 1
ATOM 845 N N . CYS A 1 105 ? 0.809 -1.592 -8.234 1.00 65.69 105 CYS A N 1
ATOM 846 C CA . CYS A 1 105 ? -0.184 -2.663 -8.190 1.00 65.69 105 CYS A CA 1
ATOM 847 C C . CYS A 1 105 ? -0.263 -3.453 -9.503 1.00 65.69 105 CYS A C 1
ATOM 849 O O . CYS A 1 105 ? -0.795 -4.562 -9.507 1.00 65.69 105 CYS A O 1
ATOM 851 N N . LEU A 1 106 ? 0.251 -2.920 -10.617 1.00 64.62 106 LEU A N 1
ATOM 852 C CA . LEU A 1 106 ? 0.212 -3.611 -11.906 1.00 64.62 106 LEU A CA 1
ATOM 853 C C . LEU A 1 106 ? 1.201 -4.783 -11.920 1.00 64.62 106 LEU A C 1
ATOM 855 O O . LEU A 1 106 ? 2.272 -4.719 -11.316 1.00 64.62 106 LEU A O 1
ATOM 859 N N . ASN A 1 107 ? 0.835 -5.878 -12.584 1.00 63.22 107 ASN A N 1
ATOM 860 C CA . ASN A 1 107 ? 1.756 -6.977 -12.855 1.00 63.22 107 ASN A CA 1
ATOM 861 C C . ASN A 1 107 ? 2.617 -6.608 -14.070 1.00 63.22 107 ASN A C 1
ATOM 863 O O . ASN A 1 107 ? 2.084 -6.364 -15.149 1.00 63.22 107 ASN A O 1
ATOM 867 N N . ILE A 1 108 ? 3.934 -6.532 -13.899 1.00 59.47 108 ILE A N 1
ATOM 868 C CA . ILE A 1 108 ? 4.818 -6.063 -14.968 1.00 59.47 108 ILE A CA 1
ATOM 869 C C . ILE A 1 108 ? 4.853 -7.049 -16.127 1.00 59.47 108 ILE A C 1
ATOM 871 O O . ILE A 1 108 ? 4.687 -6.629 -17.270 1.00 59.47 108 ILE A O 1
ATOM 875 N N . ASP A 1 109 ? 4.988 -8.339 -15.836 1.00 54.47 109 ASP A N 1
ATOM 876 C CA . ASP A 1 109 ? 5.188 -9.365 -16.859 1.00 54.47 109 ASP A CA 1
ATOM 877 C C . ASP A 1 109 ? 3.945 -9.581 -17.717 1.00 54.47 109 ASP A C 1
ATOM 879 O O . ASP A 1 109 ? 4.052 -9.778 -18.926 1.00 54.47 109 ASP A O 1
ATOM 883 N N . THR A 1 110 ? 2.756 -9.496 -17.116 1.00 54.47 110 THR A N 1
ATOM 884 C CA . THR A 1 110 ? 1.500 -9.751 -17.837 1.00 54.47 110 THR A CA 1
ATOM 885 C C . THR A 1 110 ? 0.855 -8.492 -18.401 1.00 54.47 110 THR A C 1
ATOM 887 O O . THR A 1 110 ? 0.139 -8.583 -19.393 1.00 54.47 110 THR A O 1
ATOM 890 N N . ASN A 1 111 ? 1.082 -7.323 -17.794 1.00 59.03 111 ASN A N 1
ATOM 891 C CA . ASN A 1 111 ? 0.329 -6.114 -18.141 1.00 59.03 111 ASN A CA 1
ATOM 892 C C . ASN A 1 111 ? 1.201 -5.049 -18.798 1.00 59.03 111 ASN A C 1
ATOM 894 O O . ASN A 1 111 ? 0.821 -4.444 -19.802 1.00 59.03 111 ASN A O 1
ATOM 898 N N . VAL A 1 112 ? 2.365 -4.792 -18.205 1.00 61.50 112 VAL A N 1
ATOM 899 C CA . VAL A 1 112 ? 3.199 -3.651 -18.581 1.00 61.50 112 VAL A CA 1
ATOM 900 C C . VAL A 1 112 ? 4.064 -4.022 -19.772 1.00 61.50 112 VAL A C 1
ATOM 902 O O . VAL A 1 112 ? 3.976 -3.371 -20.805 1.00 61.50 112 VAL A O 1
ATOM 905 N N . ARG A 1 113 ? 4.827 -5.113 -19.679 1.00 61.56 113 ARG A N 1
ATOM 906 C CA . ARG A 1 113 ? 5.782 -5.535 -20.710 1.00 61.56 113 ARG A CA 1
ATOM 907 C C . ARG A 1 113 ? 5.139 -5.747 -22.087 1.00 61.56 113 ARG A C 1
ATOM 909 O O . ARG A 1 113 ? 5.667 -5.200 -23.052 1.00 61.56 113 ARG A O 1
ATOM 916 N N . PRO A 1 114 ? 3.992 -6.446 -22.217 1.00 59.41 114 PRO A N 1
ATOM 917 C CA . PRO A 1 114 ? 3.358 -6.640 -23.521 1.00 59.41 114 PRO A CA 1
ATOM 918 C C . PRO A 1 114 ? 2.850 -5.323 -24.118 1.00 59.41 114 PRO A C 1
ATOM 920 O O . PRO A 1 114 ? 3.067 -5.055 -25.297 1.00 59.41 114 PRO A O 1
ATOM 923 N N . SER A 1 115 ? 2.231 -4.470 -23.296 1.00 61.16 115 SER A N 1
ATOM 924 C CA . SER A 1 115 ? 1.727 -3.161 -23.727 1.00 61.16 115 SER A CA 1
ATOM 925 C C . SER A 1 115 ? 2.869 -2.241 -24.155 1.00 61.16 115 SER A C 1
ATOM 927 O O . SER A 1 115 ? 2.802 -1.595 -25.191 1.00 61.16 115 SER A O 1
ATOM 929 N N . VAL A 1 116 ? 3.952 -2.221 -23.389 1.00 60.62 116 VAL A N 1
ATOM 930 C CA . VAL A 1 116 ? 5.148 -1.430 -23.676 1.00 60.62 116 VAL A CA 1
ATOM 931 C C . VAL A 1 116 ? 5.799 -1.864 -24.980 1.00 60.62 116 VAL A C 1
ATOM 933 O O . VAL A 1 116 ? 6.045 -1.019 -25.833 1.00 60.62 116 VAL A O 1
ATOM 936 N N . LEU A 1 117 ? 6.036 -3.165 -25.165 1.00 61.22 117 LEU A N 1
ATOM 937 C CA . LEU A 1 117 ? 6.691 -3.693 -26.364 1.00 61.22 117 LEU A CA 1
ATOM 938 C C . LEU A 1 117 ? 5.857 -3.447 -27.627 1.00 61.22 117 LEU A C 1
ATOM 940 O O . LEU A 1 117 ? 6.401 -3.024 -28.646 1.00 61.22 117 LEU A O 1
ATOM 944 N N . LEU A 1 118 ? 4.539 -3.660 -27.555 1.00 62.53 118 LEU A N 1
ATOM 945 C CA . LEU A 1 118 ? 3.633 -3.437 -28.685 1.00 62.53 118 LEU A CA 1
ATOM 946 C C . LEU A 1 118 ? 3.610 -1.969 -29.118 1.00 62.53 118 LEU A C 1
ATOM 948 O O . LEU A 1 118 ? 3.699 -1.661 -30.305 1.00 62.53 118 LEU A O 1
ATOM 952 N N . TRP A 1 119 ? 3.506 -1.053 -28.161 1.00 59.78 119 TRP A N 1
ATOM 953 C CA . TRP A 1 119 ? 3.355 0.366 -28.460 1.00 59.78 119 TRP A CA 1
ATOM 954 C C . TRP A 1 119 ? 4.691 1.071 -28.723 1.00 59.78 119 TRP A C 1
ATOM 956 O O . TRP A 1 119 ? 4.725 1.990 -29.539 1.00 59.78 119 TRP A O 1
ATOM 966 N N . ALA A 1 120 ? 5.798 0.640 -28.110 1.00 60.72 120 ALA A N 1
ATOM 967 C CA . ALA A 1 120 ? 7.139 1.104 -28.475 1.00 60.72 120 ALA A CA 1
ATOM 968 C C . ALA A 1 120 ? 7.485 0.683 -29.912 1.00 60.72 120 ALA A C 1
ATOM 970 O O . ALA A 1 120 ? 8.005 1.491 -30.678 1.00 60.72 120 ALA A O 1
ATOM 971 N N . GLY A 1 121 ? 7.110 -0.541 -30.310 1.00 60.75 121 GLY A N 1
ATOM 972 C CA . GLY A 1 121 ? 7.245 -1.008 -31.691 1.00 60.75 121 GLY A CA 1
ATOM 973 C C . GLY A 1 121 ? 6.376 -0.231 -32.687 1.00 60.75 121 GLY A C 1
ATOM 974 O O . GLY A 1 121 ? 6.804 0.004 -33.811 1.00 60.75 121 GLY A O 1
ATOM 975 N N . TRP A 1 122 ? 5.181 0.203 -32.275 1.00 53.94 122 TRP A N 1
ATOM 976 C CA . TRP A 1 122 ? 4.258 0.957 -33.133 1.00 53.94 122 TRP A CA 1
ATOM 977 C C . TRP A 1 122 ? 4.585 2.457 -33.237 1.00 53.94 122 TRP A C 1
ATOM 979 O O . TRP A 1 122 ? 4.514 3.027 -34.320 1.00 53.94 122 TRP A O 1
ATOM 989 N N . SER A 1 123 ? 4.941 3.105 -32.126 1.00 60.34 123 SER A N 1
ATOM 990 C CA . SER A 1 123 ? 5.155 4.562 -32.060 1.00 60.34 123 SER A CA 1
ATOM 991 C C . SER A 1 123 ? 6.606 4.995 -32.270 1.00 60.34 123 SER A C 1
ATOM 993 O O . SER A 1 123 ? 6.872 6.193 -32.363 1.00 60.34 123 SER A O 1
ATOM 995 N N . GLY A 1 124 ? 7.564 4.059 -32.235 1.00 59.84 124 GLY A N 1
ATOM 996 C CA . GLY A 1 124 ? 8.998 4.370 -32.208 1.00 59.84 124 GLY A CA 1
ATOM 997 C C . GLY A 1 124 ? 9.432 5.215 -31.000 1.00 59.84 124 GLY A C 1
ATOM 998 O O . GLY A 1 124 ? 10.554 5.714 -30.970 1.00 59.84 124 GLY A O 1
ATOM 999 N N . SER A 1 125 ? 8.547 5.411 -30.016 1.00 59.16 125 SER A N 1
ATOM 1000 C CA . SER A 1 125 ? 8.734 6.332 -28.896 1.00 59.16 125 SER A CA 1
ATOM 1001 C C . SER A 1 125 ? 9.073 5.574 -27.612 1.00 59.16 125 SER A C 1
ATOM 1003 O O . SER A 1 125 ? 8.517 4.513 -27.331 1.00 59.16 125 SER A O 1
ATOM 1005 N N . SER A 1 126 ? 9.981 6.134 -26.808 1.00 62.88 126 SER A N 1
ATOM 1006 C CA . SER A 1 126 ? 10.364 5.572 -25.507 1.00 62.88 126 SER A CA 1
ATOM 1007 C C . SER A 1 126 ? 9.246 5.737 -24.471 1.00 62.88 126 SER A C 1
ATOM 1009 O O . SER A 1 126 ? 8.568 6.766 -24.438 1.00 62.88 126 SER A O 1
ATOM 1011 N N . LEU A 1 127 ? 9.134 4.768 -23.559 1.00 63.94 127 LEU A N 1
ATOM 1012 C CA . LEU A 1 127 ? 8.258 4.783 -22.381 1.00 63.94 127 LEU A CA 1
ATOM 1013 C C . LEU A 1 127 ? 8.330 6.071 -21.549 1.00 63.94 127 LEU A C 1
ATOM 1015 O O . LEU A 1 127 ? 7.332 6.475 -20.948 1.00 63.94 127 LEU A O 1
ATOM 1019 N N . ARG A 1 128 ? 9.488 6.745 -21.540 1.00 62.53 128 ARG A N 1
ATOM 1020 C CA . ARG A 1 128 ? 9.679 8.039 -20.860 1.00 62.53 128 ARG A CA 1
ATOM 1021 C C . ARG A 1 128 ? 8.720 9.118 -21.354 1.00 62.53 128 ARG A C 1
ATOM 1023 O O . ARG A 1 128 ? 8.360 9.997 -20.586 1.00 62.53 128 ARG A O 1
ATOM 1030 N N . SER A 1 129 ? 8.307 9.051 -22.617 1.00 65.69 129 SER A N 1
ATOM 1031 C CA . SER A 1 129 ? 7.451 10.065 -23.243 1.00 65.69 129 SER A CA 1
ATOM 1032 C C . SER A 1 129 ? 5.955 9.873 -22.973 1.00 65.69 129 SER A C 1
ATOM 1034 O O . SER A 1 129 ? 5.151 10.719 -23.362 1.00 65.69 129 SER A O 1
ATOM 1036 N N . TRP A 1 130 ? 5.550 8.769 -22.334 1.00 66.69 130 TRP A N 1
ATOM 1037 C CA . TRP A 1 130 ? 4.132 8.432 -22.207 1.00 66.69 130 TRP A CA 1
ATOM 1038 C C . TRP A 1 130 ? 3.510 8.947 -20.909 1.00 66.69 130 TRP A C 1
ATOM 1040 O O . TRP A 1 130 ? 4.079 8.738 -19.835 1.00 66.69 130 TRP A O 1
ATOM 1050 N N . PRO A 1 131 ? 2.291 9.514 -20.968 1.00 65.31 131 PRO A N 1
ATOM 1051 C CA . PRO A 1 131 ? 1.515 9.827 -19.773 1.00 65.31 131 PRO A CA 1
ATOM 1052 C C . PRO A 1 131 ? 1.081 8.559 -19.019 1.00 65.31 131 PRO A C 1
ATOM 1054 O O . PRO A 1 131 ? 0.570 7.610 -19.619 1.00 65.31 131 PRO A O 1
ATOM 1057 N N . SER A 1 132 ? 1.150 8.569 -17.683 1.00 63.25 132 SER A N 1
ATOM 1058 C CA . SER A 1 132 ? 0.768 7.434 -16.815 1.00 63.25 132 SER A CA 1
ATOM 1059 C C . SER A 1 132 ? -0.656 6.900 -17.063 1.00 63.25 132 SER A C 1
ATOM 1061 O O . SER A 1 132 ? -0.937 5.716 -16.864 1.00 63.25 132 SER A O 1
ATOM 1063 N N . VAL A 1 133 ? -1.575 7.749 -17.542 1.00 60.41 133 VAL A N 1
ATOM 1064 C CA . VAL A 1 133 ? -2.951 7.341 -17.868 1.00 60.41 133 VAL A CA 1
ATOM 1065 C C . VAL A 1 133 ? -3.025 6.383 -19.065 1.00 60.41 133 VAL A C 1
ATOM 1067 O O . VAL A 1 133 ? -3.901 5.521 -19.071 1.00 60.41 133 VAL A O 1
ATOM 1070 N N . TRP A 1 134 ? -2.088 6.458 -20.018 1.00 61.75 134 TRP A N 1
ATOM 1071 C CA . TRP A 1 134 ? -2.043 5.579 -21.198 1.00 61.75 134 TRP A CA 1
ATOM 1072 C C . TRP A 1 134 ? -1.606 4.156 -20.837 1.00 61.75 134 TRP A C 1
ATOM 1074 O O . TRP A 1 134 ? -2.144 3.184 -21.362 1.00 61.75 134 TRP A O 1
ATOM 1084 N N . ILE A 1 135 ? -0.702 4.026 -19.864 1.00 62.94 135 ILE A N 1
ATOM 1085 C CA . ILE A 1 135 ? -0.282 2.737 -19.288 1.00 62.94 135 ILE A CA 1
ATOM 1086 C C . ILE A 1 135 ? -1.459 2.067 -18.560 1.00 62.94 135 ILE A C 1
ATOM 1088 O O . ILE A 1 135 ? -1.611 0.846 -18.553 1.00 62.94 135 ILE A O 1
ATOM 1092 N N . ARG A 1 136 ? -2.333 2.873 -17.947 1.00 55.56 136 ARG A N 1
ATOM 1093 C CA . ARG A 1 136 ? -3.511 2.381 -17.228 1.00 55.56 136 ARG A CA 1
ATOM 1094 C C . ARG A 1 136 ? -4.617 1.905 -18.172 1.00 55.56 136 ARG A C 1
ATOM 1096 O O . ARG A 1 136 ? -5.251 0.887 -17.897 1.00 55.56 136 ARG A O 1
ATOM 1103 N N . THR A 1 137 ? -4.888 2.643 -19.247 1.00 50.97 137 THR A N 1
ATOM 1104 C CA . THR A 1 137 ? -5.980 2.341 -20.189 1.00 50.97 137 THR A CA 1
ATOM 1105 C C . THR A 1 137 ? -5.641 1.208 -21.149 1.00 50.97 137 THR A C 1
ATOM 1107 O O . THR A 1 137 ? -6.529 0.410 -21.452 1.00 50.97 137 THR A O 1
ATOM 1110 N N . SER A 1 138 ? -4.380 1.074 -21.569 1.00 49.38 138 SER A N 1
ATOM 1111 C CA . SER A 1 138 ? -3.921 -0.086 -22.348 1.00 49.38 138 SER A CA 1
ATOM 1112 C C . SER A 1 138 ? -4.187 -1.399 -21.605 1.00 49.38 138 SER A C 1
ATOM 1114 O O . SER A 1 138 ? -4.630 -2.375 -22.208 1.00 49.38 138 SER A O 1
ATOM 1116 N N . ASN A 1 139 ? -4.050 -1.373 -20.278 1.00 46.44 139 ASN A N 1
ATOM 1117 C CA . ASN A 1 139 ? -4.265 -2.525 -19.419 1.00 46.44 139 ASN A CA 1
ATOM 1118 C C . ASN A 1 139 ? -5.749 -2.843 -19.130 1.00 46.44 139 ASN A C 1
ATOM 1120 O O . ASN A 1 139 ? -6.114 -4.003 -18.979 1.00 46.44 139 ASN A O 1
ATOM 1124 N N . GLN A 1 140 ? -6.638 -1.839 -19.078 1.00 40.38 140 GLN A N 1
ATOM 1125 C CA . GLN A 1 140 ? -8.084 -2.085 -18.908 1.00 40.38 140 GLN A CA 1
ATOM 1126 C C . GLN A 1 140 ? -8.785 -2.543 -20.191 1.00 40.38 140 GLN A C 1
ATOM 1128 O O . GLN A 1 140 ? -9.862 -3.129 -20.127 1.00 40.38 140 GLN A O 1
ATOM 1133 N N . ARG A 1 141 ? -8.195 -2.290 -21.362 1.00 34.94 141 ARG A N 1
ATOM 1134 C CA . ARG A 1 141 ? -8.812 -2.644 -22.645 1.00 34.94 141 ARG A CA 1
ATOM 1135 C C . ARG A 1 141 ? -8.649 -4.118 -23.020 1.00 34.94 141 ARG A C 1
ATOM 1137 O O . ARG A 1 141 ? -9.400 -4.621 -23.848 1.00 34.94 141 ARG A O 1
ATOM 1144 N N . TRP A 1 142 ? -7.694 -4.812 -22.408 1.00 40.88 142 TRP A N 1
ATOM 1145 C CA . TRP A 1 142 ? -7.351 -6.192 -22.751 1.00 40.88 142 TRP A CA 1
ATOM 1146 C C . TRP A 1 142 ? -7.992 -7.254 -21.844 1.00 40.88 142 TRP A C 1
ATOM 1148 O O . TRP A 1 142 ? -7.542 -8.394 -21.806 1.00 40.88 142 TRP A O 1
ATOM 1158 N N . SER A 1 143 ? -9.108 -6.940 -21.178 1.00 31.33 143 SER A N 1
ATOM 1159 C CA . SER A 1 143 ? -10.009 -7.962 -20.631 1.00 31.33 143 SER A CA 1
ATOM 1160 C C . SER A 1 143 ? -11.047 -8.371 -21.687 1.00 31.33 143 SER A C 1
ATOM 1162 O O . SER A 1 143 ? -12.219 -8.011 -21.613 1.00 31.33 143 SER A O 1
ATOM 1164 N N . GLY A 1 144 ? -10.601 -9.110 -22.706 1.00 36.56 144 GLY A N 1
ATOM 1165 C CA . GLY A 1 144 ? -11.464 -10.054 -23.426 1.00 36.56 144 GLY A CA 1
ATOM 1166 C C . GLY A 1 144 ? -12.354 -9.558 -24.572 1.00 36.56 144 GLY A C 1
ATOM 1167 O O . GLY A 1 144 ? -13.278 -10.279 -24.932 1.00 36.56 144 GLY A O 1
ATOM 1168 N N . THR A 1 145 ? -12.104 -8.414 -25.216 1.00 31.86 145 THR A N 1
ATOM 1169 C CA . THR A 1 145 ? -12.805 -8.094 -26.478 1.00 31.86 145 THR A CA 1
ATOM 1170 C C . THR A 1 145 ? -11.862 -7.684 -27.598 1.00 31.86 145 THR A C 1
ATOM 1172 O O . THR A 1 145 ? -11.093 -6.731 -27.511 1.00 31.86 145 THR A O 1
ATOM 1175 N N . LYS A 1 146 ? -11.965 -8.450 -28.686 1.00 36.19 146 LYS A N 1
ATOM 1176 C CA . LYS A 1 146 ? -11.352 -8.260 -29.998 1.00 36.19 146 LYS A CA 1
ATOM 1177 C C . LYS A 1 146 ? -11.890 -6.958 -30.609 1.00 36.19 146 LYS A C 1
ATOM 1179 O O . LYS A 1 146 ? -12.779 -6.984 -31.454 1.00 36.19 146 LYS A O 1
ATOM 1184 N N . ALA A 1 147 ? -11.416 -5.808 -30.138 1.00 34.56 147 ALA A N 1
ATOM 1185 C CA . ALA A 1 147 ? -11.739 -4.528 -30.749 1.00 34.56 147 ALA A CA 1
ATOM 1186 C C . ALA A 1 147 ? -10.980 -4.432 -32.078 1.00 34.56 147 ALA A C 1
ATOM 1188 O O . ALA A 1 147 ? -9.778 -4.178 -32.113 1.00 34.56 147 ALA A O 1
ATOM 1189 N N . ARG A 1 148 ? -11.700 -4.719 -33.165 1.00 29.27 148 ARG A N 1
ATOM 1190 C CA . ARG A 1 148 ? -11.336 -4.340 -34.529 1.00 29.27 148 ARG A CA 1
ATOM 1191 C C . ARG A 1 148 ? -11.183 -2.821 -34.553 1.00 29.27 148 ARG A C 1
ATOM 1193 O O . ARG A 1 148 ? -12.092 -2.113 -34.131 1.00 29.27 148 ARG A O 1
ATOM 1200 N N . TRP A 1 149 ? -10.042 -2.351 -35.027 1.00 34.69 149 TRP A N 1
ATOM 1201 C CA . TRP A 1 149 ? -9.776 -0.935 -35.199 1.00 34.69 149 TRP A CA 1
ATOM 1202 C C . TRP A 1 149 ? -9.705 -0.623 -36.684 1.00 34.69 149 TRP A C 1
ATOM 1204 O O . TRP A 1 149 ? -8.837 -1.142 -37.379 1.00 34.69 149 TRP A O 1
ATOM 1214 N N . GLU A 1 150 ? -10.639 0.199 -37.147 1.00 27.48 150 GLU A N 1
ATOM 1215 C CA . GLU A 1 150 ? -10.485 0.980 -38.369 1.00 27.48 150 GLU A CA 1
ATOM 1216 C C . GLU A 1 150 ? -9.932 2.348 -37.951 1.00 27.48 150 GLU A C 1
ATOM 1218 O O . GLU A 1 150 ? -10.437 2.969 -37.011 1.00 27.48 150 GLU A O 1
ATOM 1223 N N . CYS A 1 151 ? -8.832 2.753 -38.584 1.00 26.48 151 CYS A N 1
ATOM 1224 C CA . CYS A 1 151 ? -8.185 4.048 -38.385 1.00 26.48 151 CYS A CA 1
ATOM 1225 C C . CYS A 1 151 ? -8.931 5.142 -39.174 1.00 26.48 151 CYS A C 1
ATOM 1227 O O . CYS A 1 151 ? -9.399 4.836 -40.273 1.00 26.48 151 CYS A O 1
ATOM 1229 N N . PRO A 1 152 ? -9.014 6.393 -38.680 1.00 37.38 152 PRO A N 1
ATOM 1230 C CA . PRO A 1 152 ? -9.184 7.550 -39.555 1.00 37.38 152 PRO A CA 1
ATOM 1231 C C . PRO A 1 152 ? -7.910 7.832 -40.364 1.00 37.38 152 PRO A C 1
ATOM 1233 O O . PRO A 1 152 ? -6.803 7.498 -39.873 1.00 37.38 152 PRO A O 1
#

pLDDT: mean 70.49, std 16.89, range [26.48, 92.0]

Secondary structure (DSSP, 8-state):
-----HHHHHHIIIIIS---HHHHHHHHHH-GGGGTS-IIIIIHHHHHHHHHHHT--HHHHHHHHHH-GGGGTS-IIIIIHHHHHHHHHHH---THHHH-THHHHS-IIIIIHHHHHHHHHHH---GGGS-HHHHHHHHHTTSS--------

InterPro domains:
  IPR003690 Transcription termination factor, mitochondrial/chloroplastic [PF02536] (3-114)
  IPR003690 Transcription termination factor, mitochondrial/chloroplastic [PTHR13068] (4-103)
  IPR003690 Transcription termination factor, mitochondrial/chloroplastic [SM00733] (25-57)
  IPR003690 Transcription termination factor,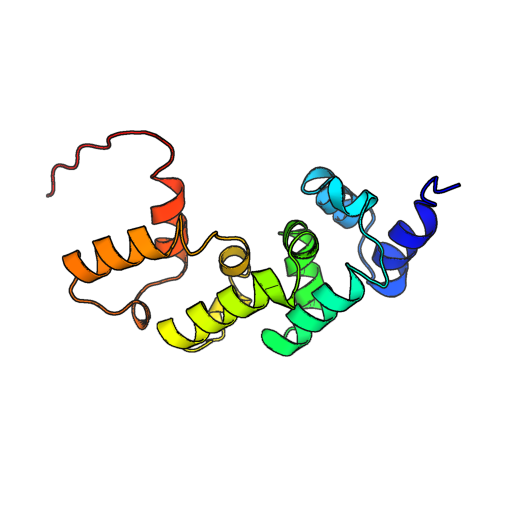 mitochondrial/chloroplastic [SM00733] (62-94)
  IPR038538 MTERF superfamily, mitochondrial/chloroplastic [G3DSA:1.25.70.10] (1-142)

Mean predicted aligned error: 11.23 Å

Organism: Heterosigma akashiwo (NCBI:txid2829)

Nearest PDB structures (foldseek):
  3m66-assembly1_A  TM=7.955E-01  e=5.676E-04  Homo sapiens
  7odr-assembly1_y  TM=7.969E-01  e=8.574E-03  Homo sapiens
  4fp9-assembly1_B  TM=7.305E-01  e=9.464E-03  Homo sapiens
  3mvb-assembly1_O  TM=6.930E-01  e=9.943E-03  Homo sapiens
  6z1p-ass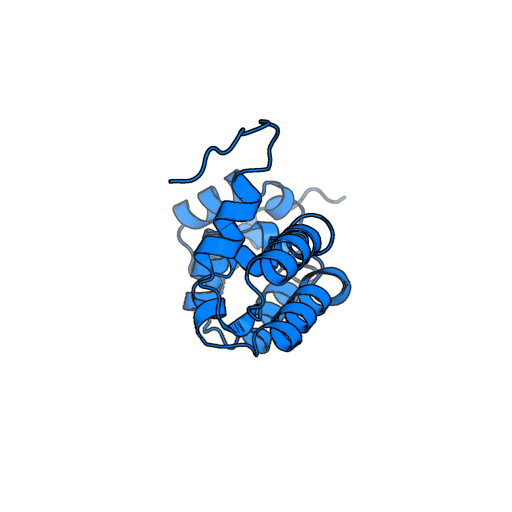embly1_BY  TM=6.908E-01  e=8.726E-02  Tetrahymena thermophila SB210

Foldseek 3Di:
DDPQPCVVLCCCCCVVLVDDPVLVVLLCVVPVCSSVDDCPPQVVVLLVLCCVLLVDDSVLSSVLCSVCVCSSVDDSPPQQVVQSVVCCVQANRDCLCSVCVVSSVDDCVPQPVVLQVVVCVVPVDGPNPDRPVSSVVSRVVPPDDPDDDDDD

Radius of gyration: 17.96 Å; Cα contacts (8 Å, |Δi|>4): 120; chains: 1; bounding box: 30×33×59 Å

Solvent-accessible surface area (backbone atoms only — not comparable to full-atom values): 9107 Å² total; per-residue (Å²): 142,82,82,73,70,61,59,68,58,50,42,45,45,36,67,75,65,63,42,50,73,69,45,52,50,52,21,40,76,76,26,62,60,63,79,72,56,46,58,78,83,34,43,49,55,29,53,51,47,51,29,67,77,65,70,41,55,73,69,55,47,48,55,49,38,52,74,42,40,61,60,5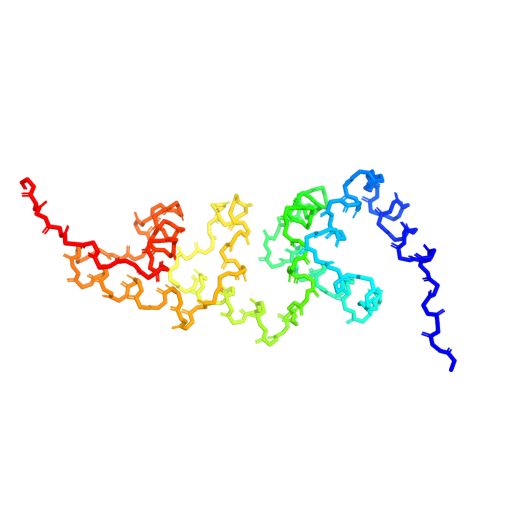1,75,43,50,50,75,84,49,45,42,59,50,50,52,49,47,34,72,57,54,50,82,50,76,65,53,71,77,40,62,64,64,71,73,52,53,51,81,81,44,44,50,56,52,49,54,55,47,31,71,70,66,76,47,63,71,58,78,58,61,72,66,57,67,52,50,62,50,67,57,68,77,82,60,92,75,82,80,82,80,134